Protein AF-A0A7V9HL34-F1 (afdb_monomer_lite)

Structure (mmCIF, N/CA/C/O backbone):
data_AF-A0A7V9HL34-F1
#
_entry.id   AF-A0A7V9HL34-F1
#
loop_
_atom_site.group_PDB
_atom_site.id
_atom_site.type_symbol
_atom_site.label_atom_id
_atom_site.label_alt_id
_atom_site.label_comp_id
_atom_site.label_asym_id
_atom_site.label_entity_id
_atom_site.label_seq_id
_atom_site.pdbx_PDB_ins_code
_atom_site.Cartn_x
_atom_site.Cartn_y
_atom_site.Cartn_z
_atom_site.occupancy
_atom_site.B_iso_or_equiv
_atom_site.auth_seq_id
_atom_site.auth_comp_id
_atom_site.auth_asym_id
_atom_site.auth_atom_id
_atom_site.pdbx_PDB_model_num
ATOM 1 N N . LEU A 1 1 ? 6.757 1.832 15.019 1.00 66.12 1 LEU A N 1
ATOM 2 C CA . LEU A 1 1 ? 5.521 2.094 14.243 1.00 66.12 1 LEU A CA 1
ATOM 3 C C . LEU A 1 1 ? 4.956 0.771 13.736 1.00 66.12 1 LEU A C 1
ATOM 5 O O . LEU A 1 1 ? 5.716 -0.015 13.187 1.00 66.12 1 LEU A O 1
ATOM 9 N N . CYS A 1 2 ? 3.662 0.504 13.939 1.00 85.56 2 CYS A N 1
ATOM 10 C CA . CYS A 1 2 ? 3.001 -0.753 13.543 1.00 85.56 2 CYS A CA 1
ATOM 11 C C . CYS A 1 2 ? 2.176 -0.589 12.252 1.00 85.56 2 CYS A C 1
ATOM 13 O O . CYS A 1 2 ? 1.070 -1.108 12.146 1.00 85.56 2 CYS A O 1
ATOM 15 N N . THR A 1 3 ? 2.695 0.148 11.268 1.00 90.56 3 THR A N 1
ATOM 16 C CA . THR A 1 3 ? 1.948 0.569 10.069 1.00 90.56 3 THR A CA 1
ATOM 17 C C . THR A 1 3 ? 1.356 -0.601 9.283 1.00 90.56 3 THR A C 1
ATOM 19 O O . THR A 1 3 ? 0.196 -0.545 8.888 1.00 90.56 3 THR A O 1
ATOM 22 N N . ALA A 1 4 ? 2.107 -1.696 9.119 1.00 93.81 4 ALA A N 1
ATOM 23 C CA . ALA A 1 4 ? 1.603 -2.902 8.458 1.00 93.81 4 ALA A CA 1
ATOM 24 C C . ALA A 1 4 ? 0.385 -3.495 9.190 1.00 93.81 4 ALA A C 1
ATOM 26 O O . ALA A 1 4 ? -0.608 -3.858 8.562 1.00 93.81 4 ALA A O 1
ATOM 27 N N . HIS A 1 5 ? 0.424 -3.526 10.527 1.00 95.12 5 HIS A N 1
ATOM 28 C CA . HIS A 1 5 ? -0.711 -3.961 11.338 1.00 95.12 5 HIS A CA 1
ATOM 29 C C . HIS A 1 5 ? -1.913 -3.025 11.165 1.00 95.12 5 HIS A C 1
ATOM 31 O O . HIS A 1 5 ? -3.037 -3.511 11.037 1.00 95.12 5 HIS A O 1
ATOM 37 N N . SER A 1 6 ? -1.703 -1.705 11.124 1.00 95.50 6 SER A N 1
ATOM 38 C CA . SER A 1 6 ? -2.779 -0.734 10.891 1.00 95.50 6 SER A CA 1
ATOM 39 C C . SER A 1 6 ? -3.463 -0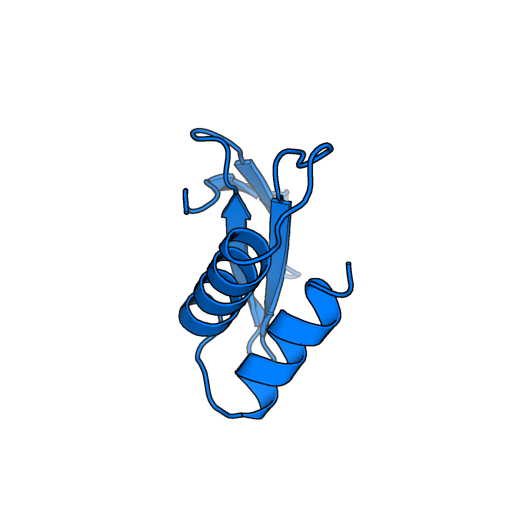.955 9.541 1.00 95.50 6 SER A C 1
ATOM 41 O O . SER A 1 6 ? -4.684 -1.070 9.506 1.00 95.50 6 SER A O 1
ATOM 43 N N . VAL A 1 7 ? -2.702 -1.123 8.453 1.00 97.06 7 VAL A N 1
ATOM 44 C CA . VAL A 1 7 ? -3.257 -1.388 7.110 1.00 97.06 7 VAL A CA 1
ATOM 45 C C . VAL A 1 7 ? -4.127 -2.646 7.107 1.00 97.06 7 VAL A C 1
ATOM 47 O O . VAL A 1 7 ? -5.281 -2.602 6.683 1.00 97.06 7 VAL A O 1
ATOM 50 N N . VAL A 1 8 ? -3.618 -3.756 7.646 1.00 97.31 8 VAL A N 1
ATOM 51 C CA . VAL A 1 8 ? -4.384 -5.012 7.733 1.00 97.31 8 VAL A CA 1
ATOM 52 C C . VAL A 1 8 ? -5.620 -4.851 8.621 1.00 97.31 8 VAL A C 1
ATOM 54 O O . VAL A 1 8 ? -6.685 -5.378 8.304 1.00 97.31 8 VAL A O 1
ATOM 57 N N . THR A 1 9 ? -5.510 -4.091 9.710 1.00 97.75 9 THR A N 1
ATOM 58 C CA . THR A 1 9 ? -6.630 -3.804 10.615 1.00 97.75 9 THR A CA 1
ATOM 59 C C . THR A 1 9 ? -7.722 -2.997 9.916 1.00 97.75 9 THR A C 1
ATOM 61 O O . THR A 1 9 ? -8.897 -3.330 10.043 1.00 97.75 9 THR A O 1
ATOM 64 N N . PHE A 1 10 ? -7.365 -1.983 9.131 1.00 97.69 10 PHE A N 1
ATOM 65 C CA . PHE A 1 10 ? -8.330 -1.199 8.362 1.00 97.69 10 PHE A CA 1
ATOM 66 C C . PHE A 1 10 ? -9.038 -2.040 7.304 1.00 97.69 10 PHE A C 1
ATOM 68 O O . PHE A 1 10 ? -10.266 -1.990 7.224 1.00 97.69 10 PHE A O 1
ATOM 75 N N . MET A 1 11 ? -8.303 -2.884 6.572 1.00 97.62 11 MET A N 1
ATOM 76 C CA . MET A 1 11 ? -8.917 -3.834 5.636 1.00 97.62 11 MET A CA 1
ATOM 77 C C . MET A 1 11 ? -9.861 -4.806 6.350 1.00 97.62 11 MET A C 1
ATOM 79 O O . MET A 1 11 ? -10.974 -5.049 5.888 1.00 97.62 11 MET A O 1
ATOM 83 N N . ARG A 1 12 ? -9.469 -5.312 7.528 1.00 97.50 12 ARG A N 1
ATOM 84 C CA . ARG A 1 12 ? -10.328 -6.163 8.368 1.00 97.50 12 ARG A CA 1
ATOM 85 C C . ARG A 1 12 ? -11.636 -5.467 8.758 1.00 97.50 12 ARG A C 1
ATOM 87 O O . ARG A 1 12 ? -12.650 -6.144 8.905 1.00 97.50 12 ARG A O 1
ATOM 94 N N . PHE A 1 13 ? -11.627 -4.145 8.914 1.00 97.81 13 PHE A N 1
ATOM 95 C CA . PHE A 1 13 ? -12.816 -3.338 9.206 1.00 97.81 13 PHE A CA 1
ATOM 96 C C . PHE A 1 13 ? -13.583 -2.868 7.958 1.00 97.81 13 PHE A C 1
ATOM 98 O O . PHE A 1 13 ? -14.504 -2.064 8.078 1.00 97.81 13 PHE A O 1
ATOM 105 N N . GLY A 1 14 ? -13.263 -3.401 6.776 1.00 96.88 14 GLY A N 1
ATOM 106 C CA . GLY A 1 14 ? -14.038 -3.191 5.551 1.00 96.88 14 GLY A CA 1
ATOM 107 C C . GLY A 1 14 ? -13.561 -2.036 4.676 1.00 96.88 14 GLY A C 1
ATOM 108 O O . GLY A 1 14 ? -14.239 -1.707 3.704 1.00 96.88 14 GLY A O 1
ATOM 109 N N . LEU A 1 15 ? -12.413 -1.424 4.981 1.00 97.94 15 LEU A N 1
ATOM 110 C CA . LEU A 1 15 ? -11.785 -0.488 4.051 1.00 97.94 15 LEU A CA 1
ATOM 111 C C . LEU A 1 15 ? -11.197 -1.260 2.863 1.00 97.94 15 LEU A C 1
ATOM 113 O O . LEU A 1 15 ? -10.630 -2.340 3.025 1.00 97.94 15 LEU A O 1
ATOM 117 N N . SER A 1 16 ? -11.291 -0.673 1.672 1.00 96.81 16 SER A N 1
ATOM 118 C CA . SER A 1 16 ? -10.493 -1.114 0.522 1.00 96.81 16 SER A CA 1
ATOM 119 C C . SER A 1 16 ? -8.995 -0.942 0.796 1.00 96.81 16 SER A C 1
ATOM 121 O O . SER A 1 16 ? -8.596 -0.175 1.677 1.00 96.81 16 SER A O 1
ATOM 123 N N . LEU A 1 17 ? -8.156 -1.629 0.017 1.00 96.62 17 LEU A N 1
ATOM 124 C CA . LEU A 1 17 ? -6.700 -1.535 0.118 1.00 96.62 17 LEU A CA 1
ATOM 125 C C . LEU A 1 17 ? -6.201 -0.079 0.037 1.00 96.62 17 LEU A C 1
ATOM 127 O O . LEU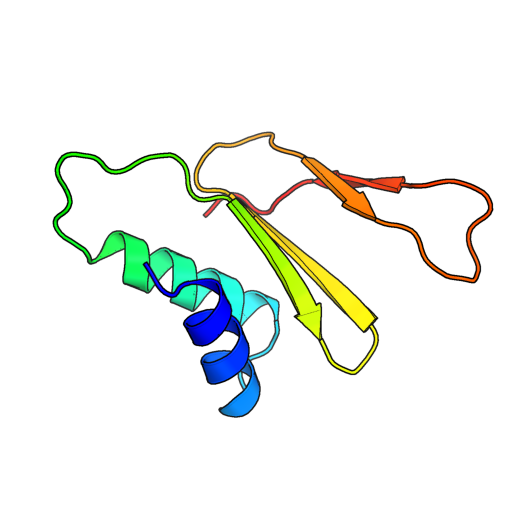 A 1 17 ? -5.426 0.351 0.891 1.00 96.62 17 LEU A O 1
ATOM 131 N N . ASP A 1 18 ? -6.706 0.706 -0.920 1.00 95.06 18 ASP A N 1
ATOM 132 C CA . ASP A 1 18 ? -6.352 2.123 -1.077 1.00 95.06 18 ASP A CA 1
ATOM 133 C C . ASP A 1 18 ? -6.762 2.973 0.130 1.00 95.06 18 ASP A C 1
ATOM 135 O O . ASP A 1 18 ? -5.981 3.790 0.625 1.00 95.06 18 ASP A O 1
ATOM 139 N N . GLN A 1 19 ? -7.975 2.761 0.652 1.00 96.62 19 GLN A N 1
ATOM 140 C CA . GLN A 1 19 ? -8.453 3.459 1.849 1.00 96.62 19 GLN A CA 1
ATOM 141 C C . GLN A 1 19 ? -7.616 3.098 3.080 1.00 96.62 19 GLN A C 1
ATOM 143 O O . GLN A 1 19 ? -7.306 3.971 3.888 1.00 96.62 19 GLN A O 1
ATOM 148 N N . ALA A 1 20 ? -7.233 1.828 3.223 1.00 97.19 20 ALA A N 1
ATOM 149 C CA . ALA A 1 20 ? -6.414 1.348 4.328 1.00 97.19 20 ALA A CA 1
ATOM 150 C C . ALA A 1 20 ? -4.992 1.928 4.286 1.00 97.19 20 ALA A C 1
ATOM 152 O O . ALA A 1 20 ? -4.482 2.365 5.319 1.00 97.19 20 ALA A O 1
ATOM 153 N N . LEU A 1 21 ? -4.370 1.978 3.104 1.00 95.69 21 LEU A N 1
ATOM 154 C CA . LEU A 1 21 ? -3.070 2.622 2.901 1.00 95.69 21 LEU A CA 1
ATOM 155 C C . LEU A 1 21 ? -3.130 4.106 3.255 1.00 95.69 21 LEU A C 1
ATOM 157 O O . LEU A 1 21 ? -2.322 4.578 4.055 1.00 95.69 21 LEU A O 1
ATOM 161 N N . ARG A 1 22 ? -4.129 4.818 2.723 1.00 94.88 22 ARG A N 1
ATOM 162 C CA . ARG A 1 22 ? -4.324 6.242 2.997 1.00 94.88 22 ARG A CA 1
ATOM 163 C C . ARG A 1 22 ? -4.503 6.506 4.484 1.00 94.88 22 ARG A C 1
ATOM 165 O O . ARG A 1 22 ? -3.801 7.342 5.042 1.00 94.88 22 ARG A O 1
ATOM 172 N N . LYS A 1 23 ? -5.382 5.749 5.142 1.00 95.62 23 LYS A N 1
ATOM 173 C CA . LYS A 1 23 ? -5.639 5.912 6.572 1.00 95.62 23 LYS A CA 1
ATOM 174 C C . LYS A 1 23 ? -4.394 5.634 7.417 1.00 95.62 23 LYS A C 1
ATOM 176 O O . LYS A 1 23 ? -4.143 6.343 8.385 1.00 95.62 23 LYS A O 1
ATOM 181 N N . ALA A 1 24 ? -3.585 4.645 7.037 1.00 94.25 24 ALA A N 1
ATOM 182 C CA . ALA A 1 24 ? -2.330 4.358 7.723 1.00 94.25 24 ALA A CA 1
ATOM 183 C C . ALA A 1 24 ? -1.297 5.484 7.556 1.00 94.25 24 ALA A C 1
ATOM 185 O O . ALA A 1 24 ? -0.604 5.805 8.519 1.00 94.25 24 ALA A O 1
ATOM 186 N N . VAL A 1 25 ? -1.200 6.103 6.374 1.00 92.00 25 VAL A N 1
ATOM 187 C CA . VAL A 1 25 ? -0.337 7.277 6.159 1.00 92.00 25 VAL A CA 1
ATOM 188 C C . VAL A 1 25 ? -0.852 8.486 6.941 1.00 92.00 25 VAL A C 1
ATOM 190 O O . VAL A 1 25 ? -0.054 9.147 7.597 1.00 92.00 25 VAL A O 1
ATOM 193 N N . GLU A 1 26 ? -2.161 8.742 6.948 1.00 92.00 26 GLU A N 1
ATOM 194 C CA . GLU A 1 26 ? -2.784 9.822 7.731 1.00 92.00 26 GLU A CA 1
ATOM 195 C C . GLU A 1 26 ? -2.528 9.655 9.240 1.00 92.00 26 GLU A C 1
ATOM 197 O O . GLU A 1 26 ? -2.166 10.611 9.925 1.00 92.00 26 GLU A O 1
ATOM 202 N N . ASP A 1 27 ? -2.649 8.434 9.764 1.00 91.44 27 ASP A N 1
ATOM 203 C CA . ASP A 1 27 ? -2.364 8.145 11.173 1.00 91.44 27 ASP A CA 1
ATOM 204 C C . ASP A 1 27 ? -0.882 8.338 11.502 1.00 91.44 27 ASP A C 1
ATOM 206 O O . ASP A 1 27 ? -0.553 8.851 12.569 1.00 91.44 27 ASP A O 1
ATOM 210 N N . LEU A 1 28 ? 0.020 7.988 10.579 1.00 88.19 28 LEU A N 1
ATOM 211 C CA . LEU A 1 28 ? 1.434 8.331 10.714 1.00 88.19 28 LEU A CA 1
ATOM 212 C C . LEU A 1 28 ? 1.630 9.848 10.694 1.00 88.19 28 LEU A C 1
ATOM 214 O O . LEU A 1 28 ? 2.373 10.348 11.531 1.00 88.19 28 LEU A O 1
ATOM 218 N N . GLN A 1 29 ? 0.953 10.565 9.787 1.00 86.44 29 GLN A N 1
ATOM 219 C CA . GLN A 1 29 ? 0.916 12.033 9.665 1.00 86.44 29 GLN A CA 1
ATOM 220 C C . GLN A 1 29 ? 0.478 12.749 10.933 1.00 86.44 29 GLN A C 1
ATOM 222 O O . GLN A 1 29 ? 1.012 13.823 11.207 1.00 86.44 29 GLN A O 1
ATOM 227 N N . ALA A 1 30 ? -0.376 12.133 11.739 1.00 88.44 30 ALA A N 1
ATOM 228 C CA . ALA A 1 30 ? -0.815 12.685 13.011 1.00 88.44 30 ALA A CA 1
ATOM 229 C C . ALA A 1 30 ? 0.183 12.493 14.170 1.00 88.44 30 ALA A C 1
ATOM 231 O O . ALA A 1 30 ? -0.007 13.100 15.224 1.00 88.44 30 ALA A O 1
ATOM 232 N N . LEU A 1 31 ? 1.219 11.659 14.018 1.00 85.62 31 LEU A N 1
ATOM 233 C CA . LEU A 1 31 ? 2.223 11.464 15.064 1.00 85.62 31 LEU A CA 1
ATOM 234 C C . LEU A 1 31 ? 3.219 12.628 15.076 1.00 85.62 31 LEU A C 1
ATOM 236 O O . LEU A 1 31 ? 3.803 12.976 14.043 1.00 85.62 31 LEU A O 1
ATOM 240 N N . ASP A 1 32 ? 3.411 13.194 16.266 1.00 80.06 32 ASP A N 1
ATOM 241 C CA . ASP A 1 32 ? 4.465 14.161 16.557 1.00 80.06 32 ASP A CA 1
ATOM 242 C C . ASP A 1 32 ? 5.778 13.391 16.754 1.00 80.06 32 ASP A C 1
ATOM 244 O O . ASP A 1 32 ? 6.008 12.770 17.794 1.00 80.06 32 ASP A O 1
ATOM 248 N N . ASP A 1 33 ? 6.576 13.317 15.690 1.00 78.88 33 ASP A N 1
ATOM 249 C CA . ASP A 1 33 ? 7.818 12.547 15.635 1.00 78.88 33 ASP A CA 1
ATOM 250 C C . ASP A 1 33 ? 8.906 13.388 14.958 1.00 78.88 33 ASP A C 1
ATOM 252 O O . ASP A 1 33 ? 8.874 13.627 13.750 1.00 78.88 33 ASP A O 1
ATOM 256 N N . GLU A 1 34 ? 9.872 13.837 15.762 1.00 75.25 34 GLU A N 1
ATOM 257 C CA . GLU A 1 34 ? 11.009 14.667 15.345 1.00 75.25 34 GLU A CA 1
ATOM 258 C C . GLU A 1 34 ? 11.958 13.935 14.375 1.00 75.25 34 GLU A C 1
ATOM 260 O O . GLU A 1 34 ? 12.701 14.572 13.631 1.00 75.25 34 GLU A O 1
ATOM 265 N N . TYR A 1 35 ? 11.901 12.600 14.319 1.00 74.56 35 TYR A N 1
ATOM 266 C CA . TYR A 1 35 ? 12.751 11.762 13.464 1.00 74.56 35 TYR A CA 1
ATOM 267 C C . TYR A 1 35 ? 11.996 11.155 12.282 1.00 74.56 35 TYR A C 1
ATOM 269 O O . TYR A 1 35 ? 12.401 10.132 11.711 1.00 74.56 35 TYR A O 1
ATOM 277 N N . ARG A 1 36 ? 10.886 11.783 11.894 1.00 72.12 36 ARG A N 1
ATOM 278 C CA . ARG A 1 36 ? 10.044 11.300 10.809 1.00 72.12 36 ARG A CA 1
ATOM 279 C C . ARG A 1 36 ? 10.805 11.149 9.502 1.00 72.12 36 ARG A C 1
ATOM 281 O O . ARG A 1 36 ? 11.302 12.106 8.919 1.00 72.12 36 ARG A O 1
ATOM 288 N N . SER A 1 37 ? 10.848 9.907 9.043 1.00 78.44 37 SER A N 1
ATOM 289 C CA . SER A 1 37 ? 11.438 9.510 7.769 1.00 78.44 37 SER A CA 1
ATOM 290 C C . SER A 1 37 ? 10.351 9.293 6.717 1.00 78.44 37 SER A C 1
ATOM 292 O O . SER A 1 37 ? 9.168 9.173 7.047 1.00 78.44 37 SER A O 1
ATOM 294 N N . GLU A 1 38 ? 10.759 9.190 5.451 1.00 84.88 38 GLU A N 1
ATOM 295 C CA . GLU A 1 38 ? 9.873 8.774 4.363 1.00 84.88 38 GLU A CA 1
ATOM 296 C C . GLU A 1 38 ? 9.156 7.463 4.711 1.00 84.88 38 GLU A C 1
ATOM 298 O O . GLU A 1 38 ? 9.774 6.467 5.102 1.00 84.88 38 GLU A O 1
ATOM 303 N N . VAL A 1 39 ? 7.838 7.445 4.536 1.00 86.81 39 VAL A N 1
ATOM 304 C CA . VAL A 1 39 ? 7.024 6.250 4.731 1.00 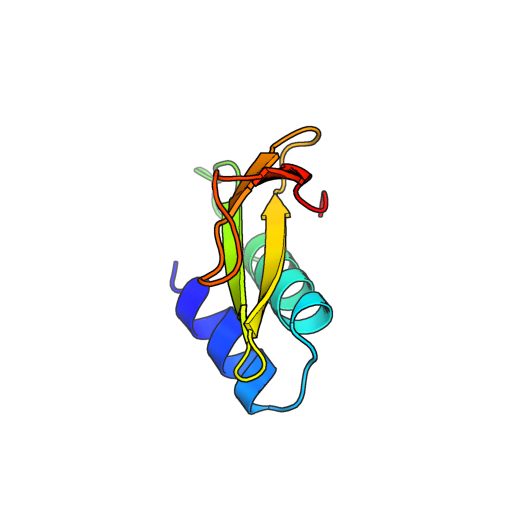86.81 39 VAL A CA 1
ATOM 305 C C . VAL A 1 39 ? 6.884 5.548 3.396 1.00 86.81 39 VAL A C 1
ATOM 307 O O . VAL A 1 39 ? 6.569 6.171 2.388 1.00 86.81 39 VAL A O 1
ATOM 310 N N . ASN A 1 40 ? 7.083 4.235 3.400 1.00 91.75 40 ASN A N 1
ATOM 311 C CA . ASN A 1 40 ? 6.902 3.388 2.233 1.00 91.75 40 ASN A CA 1
ATOM 312 C C . ASN A 1 40 ? 6.106 2.154 2.639 1.00 91.75 40 ASN A C 1
ATOM 314 O O . ASN A 1 40 ? 6.514 1.421 3.541 1.00 91.75 40 ASN A O 1
ATOM 318 N N . ILE A 1 41 ? 4.967 1.936 1.988 1.00 94.50 41 ILE A N 1
ATOM 319 C CA . ILE A 1 41 ? 4.079 0.812 2.282 1.00 94.50 41 ILE A CA 1
ATOM 320 C C . ILE A 1 41 ? 3.767 0.098 0.977 1.00 94.50 41 ILE A C 1
ATOM 322 O O . ILE A 1 41 ? 3.428 0.740 -0.010 1.00 94.50 41 ILE A O 1
ATOM 326 N N . ILE A 1 42 ? 3.864 -1.227 0.990 1.00 96.19 42 ILE A N 1
ATOM 327 C CA . ILE A 1 42 ? 3.376 -2.108 -0.071 1.00 96.19 42 ILE A CA 1
ATOM 328 C C . ILE A 1 42 ? 2.449 -3.104 0.613 1.00 96.19 42 ILE A C 1
ATOM 330 O O . ILE A 1 42 ? 2.804 -3.662 1.654 1.00 96.19 42 ILE A O 1
ATOM 334 N N . ALA A 1 43 ? 1.259 -3.296 0.066 1.00 96.62 43 ALA A N 1
ATOM 335 C CA . ALA A 1 43 ? 0.269 -4.198 0.626 1.00 96.62 43 ALA A CA 1
ATOM 336 C C . ALA A 1 43 ? -0.488 -4.930 -0.483 1.00 96.62 43 ALA A C 1
ATOM 338 O O . ALA A 1 43 ? -0.566 -4.460 -1.618 1.00 96.62 43 ALA A O 1
ATOM 339 N N . ILE A 1 44 ? -1.026 -6.093 -0.127 1.00 96.44 44 ILE A N 1
ATOM 340 C CA . ILE A 1 44 ? -1.815 -6.960 -0.995 1.00 96.44 44 ILE A CA 1
ATOM 341 C C . ILE A 1 44 ? -3.062 -7.412 -0.233 1.00 96.44 44 ILE A C 1
ATOM 343 O O . ILE A 1 44 ? -2.984 -7.700 0.965 1.00 96.44 44 ILE A O 1
ATOM 347 N N . ASP A 1 45 ? -4.210 -7.427 -0.901 1.00 96.06 45 ASP A N 1
ATOM 348 C CA . ASP A 1 45 ? -5.461 -7.930 -0.338 1.00 96.06 45 ASP A CA 1
ATOM 349 C C . ASP A 1 45 ? -5.651 -9.436 -0.600 1.00 96.06 45 ASP A C 1
ATOM 351 O O . ASP A 1 45 ? -4.828 -10.104 -1.229 1.00 96.06 45 ASP A O 1
ATOM 355 N N . LYS A 1 46 ? -6.757 -9.991 -0.090 1.00 94.75 46 LYS A N 1
ATOM 356 C CA . LYS A 1 46 ? -7.083 -11.419 -0.231 1.00 94.75 46 LYS A CA 1
ATOM 357 C C . LYS A 1 46 ? -7.346 -11.862 -1.676 1.00 94.75 46 LYS A C 1
ATOM 359 O O . LYS A 1 46 ? -7.293 -13.057 -1.946 1.00 94.75 46 LYS A O 1
ATOM 364 N N . ASP A 1 47 ? -7.685 -10.925 -2.558 1.00 94.56 47 ASP A N 1
ATOM 365 C CA . ASP A 1 47 ? -7.992 -11.174 -3.967 1.00 94.56 47 ASP A CA 1
ATOM 366 C C . ASP A 1 47 ? -6.734 -10.999 -4.839 1.00 94.56 47 ASP A C 1
ATOM 368 O O . ASP A 1 47 ? -6.777 -11.158 -6.057 1.00 94.56 47 ASP A O 1
ATOM 372 N N . GLY A 1 48 ? -5.590 -10.704 -4.213 1.00 93.19 48 GLY A N 1
ATOM 373 C CA . GLY A 1 48 ? -4.317 -10.499 -4.885 1.00 93.19 48 GLY A CA 1
ATOM 374 C C . GLY A 1 48 ? -4.170 -9.105 -5.492 1.00 93.19 48 GLY A C 1
ATOM 375 O O . GLY A 1 48 ? -3.221 -8.879 -6.250 1.00 93.19 48 GLY A O 1
ATOM 376 N N . THR A 1 49 ? -5.066 -8.161 -5.194 1.00 94.25 49 THR A N 1
ATOM 377 C CA . THR A 1 49 ? 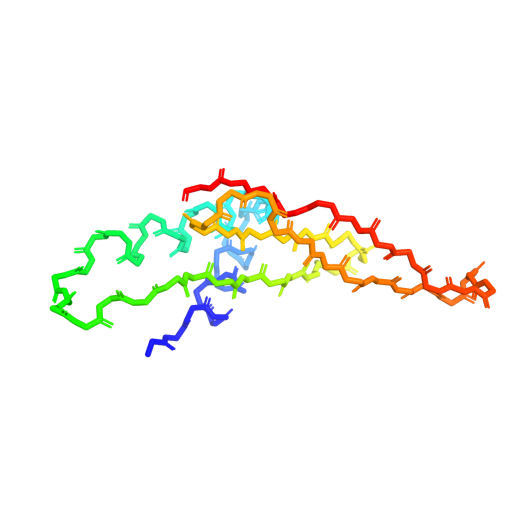-4.882 -6.751 -5.557 1.00 94.25 49 THR A CA 1
ATOM 378 C C . THR A 1 49 ? -3.746 -6.199 -4.717 1.00 94.25 49 THR A C 1
ATOM 380 O O . THR A 1 49 ? -3.777 -6.310 -3.495 1.00 94.25 49 THR A O 1
ATOM 383 N N . HIS A 1 50 ? -2.740 -5.604 -5.350 1.00 95.12 50 HIS A N 1
ATOM 384 C CA . HIS A 1 50 ? -1.640 -4.948 -4.652 1.00 95.12 50 HIS A CA 1
ATOM 385 C C . HIS A 1 50 ? -1.666 -3.445 -4.903 1.00 95.12 50 HIS A C 1
ATOM 387 O O . HIS A 1 50 ? -2.073 -2.979 -5.967 1.00 95.12 50 HIS A O 1
ATOM 393 N N . ALA A 1 51 ? -1.180 -2.694 -3.926 1.00 95.81 51 ALA A N 1
ATOM 394 C CA . ALA A 1 51 ? -0.988 -1.260 -4.018 1.00 95.81 51 ALA A CA 1
ATOM 395 C C . ALA A 1 51 ? 0.184 -0.843 -3.132 1.00 95.81 51 ALA A C 1
ATOM 397 O O . ALA A 1 51 ? 0.564 -1.537 -2.182 1.00 95.81 51 ALA A O 1
ATOM 398 N N . ALA A 1 52 ? 0.758 0.311 -3.449 1.00 94.75 52 ALA A N 1
ATOM 399 C CA . ALA A 1 52 ? 1.860 0.871 -2.694 1.00 94.75 52 ALA A CA 1
ATOM 400 C C . ALA A 1 52 ? 1.677 2.373 -2.503 1.00 94.75 52 ALA A C 1
ATOM 402 O O . ALA A 1 52 ? 1.199 3.063 -3.403 1.00 94.75 52 ALA A O 1
ATOM 403 N N . ALA A 1 53 ? 2.097 2.873 -1.346 1.00 94.44 53 ALA A N 1
ATOM 404 C CA . ALA A 1 53 ? 2.034 4.279 -0.976 1.00 94.44 53 ALA A CA 1
ATOM 405 C C . ALA A 1 53 ? 3.410 4.784 -0.529 1.00 94.44 53 ALA A C 1
ATOM 407 O O . ALA A 1 53 ? 4.195 4.034 0.067 1.00 94.44 53 ALA A O 1
ATOM 408 N N . SER A 1 54 ? 3.697 6.053 -0.815 1.00 92.56 54 SER A N 1
ATOM 409 C CA . SER A 1 54 ? 4.888 6.741 -0.327 1.00 92.56 54 SER A CA 1
ATOM 410 C C . SER A 1 54 ? 4.613 8.203 0.002 1.00 92.56 54 SER A C 1
ATOM 412 O O . SER A 1 54 ? 3.870 8.873 -0.711 1.00 92.56 54 SER A O 1
ATOM 414 N N . THR A 1 55 ? 5.262 8.716 1.043 1.00 89.69 55 THR A N 1
ATOM 415 C CA . THR A 1 55 ? 5.270 10.160 1.332 1.00 89.69 55 THR A CA 1
ATOM 416 C C . THR A 1 55 ? 6.297 10.924 0.495 1.00 89.69 55 THR A C 1
ATOM 418 O O . THR A 1 55 ? 6.304 12.149 0.530 1.00 89.69 55 THR A O 1
ATOM 421 N N . ASP A 1 56 ? 7.156 10.233 -0.261 1.00 89.50 56 ASP A N 1
ATOM 422 C CA . ASP A 1 56 ? 8.078 10.849 -1.221 1.00 89.50 56 A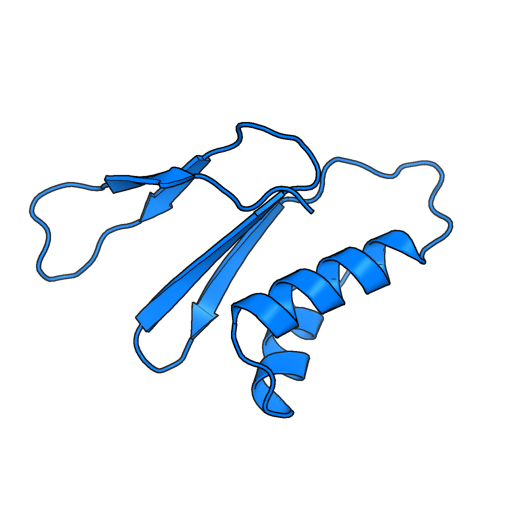SP A CA 1
ATOM 423 C C . ASP A 1 56 ? 7.585 10.580 -2.659 1.00 89.50 56 ASP A C 1
ATOM 425 O O . ASP A 1 56 ? 7.294 9.425 -3.003 1.00 89.50 56 ASP A O 1
ATOM 429 N N . PRO A 1 57 ? 7.408 11.609 -3.508 1.00 89.88 57 PRO A N 1
ATOM 430 C CA . PRO A 1 57 ? 6.946 11.420 -4.880 1.00 89.88 57 PRO A CA 1
ATOM 431 C C . PRO A 1 57 ? 7.907 10.594 -5.748 1.00 89.88 57 PRO A C 1
ATOM 433 O O . PRO A 1 57 ? 9.116 10.546 -5.546 1.00 89.88 57 PRO A O 1
ATOM 436 N N . GLY A 1 58 ? 7.352 9.962 -6.786 1.00 90.19 58 GLY A N 1
ATOM 437 C CA . GLY A 1 58 ? 8.139 9.304 -7.838 1.00 90.19 58 GLY A CA 1
ATOM 438 C C . GLY A 1 58 ? 8.762 7.962 -7.447 1.00 90.19 58 GLY A C 1
ATOM 439 O O . GLY A 1 58 ? 9.527 7.400 -8.228 1.00 90.19 58 GLY A O 1
ATOM 440 N N . LYS A 1 59 ? 8.440 7.419 -6.270 1.00 93.94 59 LYS A N 1
ATOM 441 C CA . LYS A 1 59 ? 8.880 6.076 -5.877 1.00 93.94 59 LYS A CA 1
ATOM 442 C C . LYS A 1 59 ? 8.124 4.998 -6.644 1.00 93.94 59 LYS A C 1
ATOM 444 O O . LYS A 1 59 ? 6.938 5.131 -6.943 1.00 93.94 59 LYS A O 1
ATOM 449 N N . THR A 1 60 ? 8.798 3.879 -6.855 1.00 96.25 60 THR A N 1
ATOM 450 C CA . THR A 1 60 ? 8.265 2.696 -7.529 1.00 96.25 60 THR A CA 1
ATOM 451 C C . THR A 1 60 ? 8.360 1.461 -6.638 1.00 96.25 60 THR A C 1
ATOM 453 O O . THR A 1 60 ? 9.033 1.444 -5.602 1.00 96.25 60 THR A O 1
ATOM 456 N N . TYR A 1 61 ? 7.628 0.413 -6.983 1.00 96.19 61 TYR A N 1
ATOM 457 C CA . TYR A 1 61 ? 7.739 -0.905 -6.373 1.00 96.19 61 TYR A CA 1
ATOM 458 C C . TYR A 1 61 ? 7.659 -1.977 -7.449 1.00 96.19 61 TYR A C 1
ATOM 460 O O . TYR A 1 61 ? 7.116 -1.753 -8.527 1.00 96.19 61 TYR A O 1
ATOM 468 N N . VAL A 1 62 ? 8.200 -3.144 -7.128 1.00 97.25 62 VAL A N 1
ATOM 469 C CA . VAL A 1 62 ? 8.201 -4.298 -8.016 1.00 97.25 62 VAL A CA 1
ATOM 470 C C . VAL A 1 62 ? 7.172 -5.307 -7.527 1.00 97.25 62 VAL A C 1
ATOM 472 O O . VAL A 1 62 ? 7.052 -5.536 -6.321 1.00 97.25 62 VAL A O 1
ATOM 475 N N . TYR A 1 63 ? 6.443 -5.912 -8.457 1.00 96.25 63 TYR A N 1
ATOM 476 C CA . TYR A 1 63 ? 5.568 -7.046 -8.191 1.00 96.25 63 TYR A CA 1
ATOM 477 C C . TYR A 1 63 ? 5.713 -8.102 -9.288 1.00 96.25 63 TYR A C 1
ATOM 479 O O . TYR A 1 63 ? 6.130 -7.813 -10.408 1.00 96.25 63 TYR A O 1
ATOM 487 N N . MET A 1 64 ? 5.377 -9.338 -8.942 1.00 96.31 64 MET A N 1
ATOM 488 C CA . MET A 1 64 ? 5.359 -10.472 -9.855 1.00 96.31 64 MET A CA 1
ATOM 489 C C . MET A 1 64 ? 4.205 -11.382 -9.446 1.00 96.31 64 MET A C 1
ATOM 491 O O . MET A 1 64 ? 3.942 -11.553 -8.251 1.00 96.31 64 MET A O 1
ATOM 495 N N . ARG A 1 65 ? 3.505 -11.930 -10.434 1.00 93.25 65 ARG A N 1
ATOM 496 C CA . ARG A 1 65 ? 2.433 -12.912 -10.256 1.00 93.25 65 ARG A CA 1
ATOM 497 C C . ARG A 1 65 ? 2.863 -14.254 -10.837 1.00 93.25 65 ARG A C 1
ATOM 499 O O . ARG A 1 65 ? 3.881 -14.347 -11.515 1.00 93.25 65 ARG A O 1
ATOM 506 N N . ASP A 1 66 ? 2.109 -15.294 -10.525 1.00 94.25 66 ASP A N 1
ATOM 507 C CA . ASP A 1 66 ? 2.358 -16.652 -11.008 1.00 94.25 66 ASP A CA 1
ATOM 508 C C . ASP A 1 66 ? 2.164 -16.803 -12.524 1.00 94.25 66 ASP A C 1
ATOM 510 O O . ASP A 1 66 ? 2.744 -17.704 -13.124 1.00 94.25 66 ASP A O 1
ATOM 514 N N . ASP A 1 67 ? 1.397 -15.907 -13.143 1.00 95.38 67 ASP A N 1
ATOM 515 C CA . ASP A 1 67 ? 1.170 -15.826 -14.586 1.00 95.38 67 ASP A CA 1
ATOM 516 C C . ASP A 1 67 ? 2.183 -14.939 -15.336 1.00 95.38 67 ASP A C 1
ATOM 518 O O . ASP A 1 67 ? 2.030 -14.722 -16.539 1.00 95.38 67 ASP A O 1
ATOM 522 N N . MET A 1 68 ? 3.211 -14.421 -14.653 1.00 96.00 68 MET A N 1
ATOM 523 C CA . MET A 1 68 ? 4.198 -13.503 -15.228 1.00 96.00 68 MET A CA 1
ATOM 524 C C . MET A 1 68 ? 5.556 -14.170 -15.459 1.00 96.00 68 MET A C 1
ATOM 526 O O . MET A 1 68 ? 6.094 -14.833 -14.575 1.00 96.00 68 MET A O 1
ATOM 530 N N . ASP A 1 69 ? 6.144 -13.914 -16.630 1.00 96.81 69 ASP A N 1
ATOM 531 C CA . ASP A 1 69 ? 7.488 -14.391 -16.987 1.00 96.81 69 ASP A CA 1
ATOM 532 C C . ASP A 1 69 ? 8.616 -13.548 -16.358 1.00 96.81 69 ASP A C 1
ATOM 534 O O . ASP A 1 69 ? 9.723 -14.046 -16.155 1.00 96.81 69 ASP A O 1
ATOM 538 N N . ASP A 1 70 ? 8.345 -12.276 -16.050 1.00 97.06 70 ASP A N 1
ATOM 539 C CA . ASP A 1 70 ? 9.279 -11.341 -15.413 1.00 97.06 70 ASP A CA 1
ATOM 540 C C . ASP A 1 70 ? 8.523 -10.388 -14.475 1.00 97.06 70 ASP A C 1
ATOM 542 O O . ASP A 1 70 ? 7.294 -10.270 -14.521 1.00 97.06 70 ASP A O 1
ATOM 546 N N . PHE A 1 71 ? 9.252 -9.704 -13.601 1.00 96.38 71 PHE A N 1
ATOM 547 C CA . PHE A 1 71 ? 8.671 -8.727 -12.696 1.00 96.38 71 PHE A CA 1
ATOM 548 C C . PHE A 1 71 ? 8.242 -7.451 -13.429 1.00 96.38 71 PHE A C 1
ATOM 550 O O . PHE A 1 71 ? 8.802 -7.063 -14.453 1.00 96.38 71 PHE A O 1
ATOM 557 N N . ILE A 1 72 ? 7.271 -6.743 -12.856 1.00 97.25 72 ILE A N 1
ATOM 558 C CA . ILE A 1 72 ? 6.840 -5.431 -13.340 1.00 97.25 72 ILE A CA 1
ATOM 559 C C . ILE A 1 72 ? 7.115 -4.384 -12.267 1.00 97.25 72 ILE A C 1
ATOM 561 O O . ILE A 1 72 ? 6.830 -4.578 -11.083 1.00 97.25 72 ILE A O 1
ATOM 565 N N . GLU A 1 73 ? 7.646 -3.245 -12.699 1.00 97.50 73 GLU A N 1
ATOM 566 C CA . GLU A 1 73 ? 7.787 -2.051 -11.877 1.00 97.50 73 GLU A CA 1
ATOM 567 C C . GLU A 1 73 ? 6.546 -1.155 -12.023 1.00 97.50 73 GLU A C 1
ATOM 569 O O . GLU A 1 73 ? 6.118 -0.823 -13.129 1.00 97.50 73 GLU A O 1
ATOM 574 N N . ALA A 1 74 ? 5.951 -0.763 -10.897 1.00 95.06 74 ALA A N 1
ATOM 575 C CA . ALA A 1 74 ? 4.782 0.108 -10.823 1.00 95.06 74 ALA A CA 1
ATOM 576 C C . ALA A 1 74 ? 5.027 1.305 -9.895 1.00 95.06 74 ALA A C 1
ATOM 578 O O . ALA A 1 74 ? 5.842 1.254 -8.974 1.00 95.06 74 ALA A O 1
ATOM 579 N N . GLY A 1 75 ? 4.302 2.401 -10.124 1.00 93.88 75 GLY A N 1
ATOM 580 C CA . GLY A 1 75 ? 4.393 3.607 -9.298 1.00 93.88 75 GLY A CA 1
ATOM 581 C C . GLY A 1 75 ? 3.747 3.435 -7.922 1.00 93.88 75 GLY A C 1
ATOM 582 O O . GLY A 1 75 ? 2.734 2.750 -7.782 1.00 93.88 75 GLY A O 1
ATOM 583 N N . ARG A 1 76 ? 4.310 4.088 -6.903 1.00 93.50 76 ARG A N 1
ATOM 584 C CA . ARG A 1 76 ? 3.660 4.261 -5.597 1.00 93.50 76 ARG A CA 1
ATOM 585 C C . ARG A 1 76 ? 2.746 5.478 -5.643 1.00 93.50 76 ARG A C 1
ATOM 587 O O . ARG A 1 76 ? 3.095 6.507 -6.220 1.00 93.50 76 ARG A O 1
ATOM 594 N N . VAL A 1 77 ? 1.593 5.374 -4.996 1.00 91.69 77 VAL A N 1
ATOM 595 C CA . VAL A 1 77 ? 0.698 6.513 -4.795 1.00 91.69 77 VAL A CA 1
ATOM 596 C C . VAL A 1 77 ? 1.360 7.469 -3.805 1.00 91.69 77 VAL A C 1
ATOM 598 O O . VAL A 1 77 ? 1.716 7.067 -2.697 1.00 91.69 77 VAL A O 1
ATOM 601 N N . HIS A 1 78 ? 1.542 8.724 -4.209 1.00 89.81 78 HIS A N 1
ATOM 602 C CA . HIS A 1 78 ? 2.036 9.766 -3.314 1.00 89.81 78 HIS A CA 1
ATOM 603 C C . HIS A 1 78 ? 0.922 10.214 -2.354 1.00 89.81 78 HIS A C 1
ATOM 605 O O . HIS A 1 78 ? -0.190 10.498 -2.811 1.00 89.81 78 HIS A O 1
ATOM 611 N N . MET A 1 79 ? 1.209 10.245 -1.049 1.00 84.19 79 MET A N 1
ATOM 612 C CA . MET A 1 79 ? 0.249 10.554 0.024 1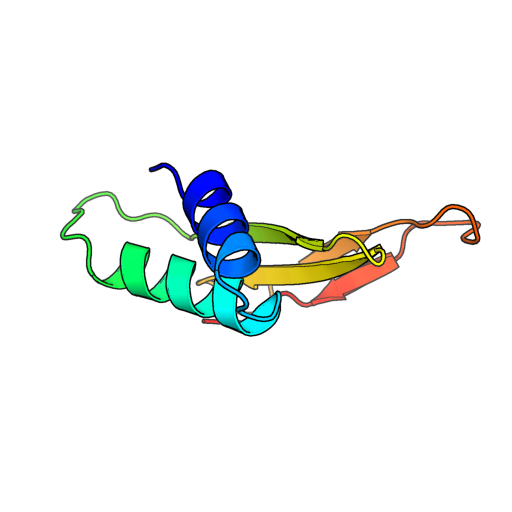.00 84.19 79 MET A CA 1
ATOM 613 C C . MET A 1 79 ? 0.839 11.442 1.119 1.00 84.19 79 MET A C 1
ATOM 615 O O . MET A 1 79 ? 2.042 11.288 1.422 1.00 84.19 79 MET A O 1
#

Secondary structure (DSSP, 8-state):
--HHHHHHHHHHTT--HHHHHHHHHHHHHTS--TTPPPPEEEEE-TTS-EEEEESSTT-EEEE--TT-SS-EEEEPEE-

Radius of gyration: 13.31 Å; chains: 1; bounding box: 27×31×34 Å

pLDDT: mean 92.29, std 6.47, range [66.12, 97.94]

Foldseek 3Di:
DPLVVQLVVVVVVPDDSVRSNVVSVVVVVPDPDPPDDKDKDWDADPVRDIAIAICDAPDWDWDDDPPDPDIDIDGHHHD

Sequence (79 aa):
LCTAHSVVTFMRFGLSLDQALRKAVEDLQALDDEYRSEVNIIAIDKDGTHAAASTDPGKTYVYMRDDMDDFIEAGRVHM